Protein AF-A0A0M2R671-F1 (afdb_monomer_lite)

Secondary structure (DSSP, 8-state):
-----------SEEEEEEETTEEEEEEE-HHHHHHHHHHHHHS-HHHHHHHHHHHHHHHHHHHHH-GGG--THHHHHHHHHHHHHHHHHHHGGGHHHHTT-HHHHHHHHT-GGGSPP-

Organism: NCBI:txid1549748

Radius of gyration: 15.43 Å; chains: 1; bounding box: 35×44×36 Å

pLDDT: mean 88.28, std 13.83, range [39.88, 97.19]

Structure (mmCIF, N/CA/C/O backbone):
data_AF-A0A0M2R671-F1
#
_entry.id   AF-A0A0M2R671-F1
#
loop_
_atom_site.group_PDB
_atom_site.id
_atom_site.type_symbol
_atom_site.label_atom_id
_atom_site.label_alt_id
_atom_site.label_comp_id
_atom_site.label_asym_id
_atom_site.label_entity_id
_atom_site.label_seq_id
_atom_site.pdbx_PDB_ins_code
_atom_site.Cartn_x
_atom_site.Cartn_y
_atom_site.Cartn_z
_atom_site.occupancy
_atom_site.B_iso_or_equiv
_atom_site.auth_seq_id
_atom_site.auth_comp_id
_atom_site.auth_asym_id
_atom_site.auth_atom_id
_atom_site.pdbx_PDB_model_num
ATOM 1 N N . MET A 1 1 ? -14.745 34.134 -17.501 1.00 41.09 1 MET A N 1
ATOM 2 C CA . MET A 1 1 ? -14.747 32.775 -18.069 1.00 41.09 1 MET A CA 1
ATOM 3 C C . MET A 1 1 ? -14.274 31.868 -16.958 1.00 41.09 1 MET A C 1
ATOM 5 O O . MET A 1 1 ? -13.108 31.928 -16.600 1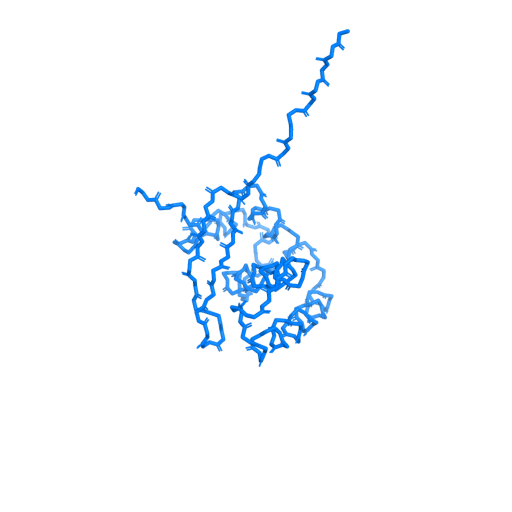.00 41.09 1 MET A O 1
ATOM 9 N N . SER A 1 2 ? -15.217 31.210 -16.292 1.00 39.88 2 SER A N 1
ATOM 10 C CA . SER A 1 2 ? -14.944 30.352 -15.143 1.00 39.88 2 SER A CA 1
ATOM 11 C C . SER A 1 2 ? -14.567 28.971 -15.656 1.00 39.88 2 SER A C 1
ATOM 13 O O . SER A 1 2 ? -15.450 28.193 -16.004 1.00 39.88 2 SER A O 1
ATOM 15 N N . GLU A 1 3 ? -13.276 28.674 -15.716 1.00 41.41 3 GLU A N 1
ATOM 16 C CA . GLU A 1 3 ? -12.792 27.299 -15.819 1.00 41.41 3 GLU A CA 1
ATOM 17 C C . GLU A 1 3 ? -12.509 26.826 -14.395 1.00 41.41 3 GLU A C 1
ATOM 19 O O . GLU A 1 3 ? -11.416 26.956 -13.854 1.00 41.41 3 GLU A O 1
ATOM 24 N N . ASN A 1 4 ? -13.582 26.366 -13.746 1.00 44.69 4 ASN A N 1
ATOM 25 C CA . ASN A 1 4 ? -13.480 25.456 -12.615 1.00 44.69 4 ASN A CA 1
ATOM 26 C C . ASN A 1 4 ? -12.855 24.174 -13.176 1.00 44.69 4 ASN A C 1
ATOM 28 O O . ASN A 1 4 ? -13.574 23.333 -13.718 1.00 44.69 4 ASN A O 1
ATOM 32 N N . GLU A 1 5 ? -11.530 24.055 -13.098 1.00 43.91 5 GLU A N 1
ATOM 33 C CA . GLU A 1 5 ? -10.859 22.776 -13.295 1.00 43.91 5 GLU A CA 1
ATOM 34 C C . GLU A 1 5 ? -11.470 21.783 -12.309 1.00 43.91 5 GLU A C 1
ATOM 36 O O . GLU A 1 5 ? -11.545 22.001 -11.096 1.00 43.91 5 GLU A O 1
ATOM 41 N N . THR A 1 6 ? -12.047 20.750 -12.900 1.00 44.88 6 THR A N 1
ATOM 42 C CA . THR A 1 6 ? -12.810 19.690 -12.274 1.00 44.88 6 THR A CA 1
ATOM 43 C C . THR A 1 6 ? -12.044 19.160 -11.069 1.00 44.88 6 THR A C 1
ATOM 45 O O . THR A 1 6 ? -10.913 18.702 -11.199 1.00 44.88 6 THR A O 1
ATOM 48 N N . LYS A 1 7 ? -12.676 19.250 -9.893 1.00 43.50 7 LYS A N 1
ATOM 49 C CA . LYS A 1 7 ? -12.289 18.537 -8.673 1.00 43.50 7 LYS A CA 1
ATOM 50 C C . LYS A 1 7 ? -11.795 17.147 -9.061 1.00 43.50 7 LYS A C 1
ATOM 52 O O . LYS A 1 7 ? -12.563 16.398 -9.651 1.00 43.50 7 LYS A O 1
ATOM 57 N N . ASP A 1 8 ? -10.550 16.821 -8.732 1.00 47.66 8 ASP A N 1
ATOM 58 C CA . ASP A 1 8 ? -10.033 15.463 -8.842 1.00 47.66 8 ASP A CA 1
ATOM 59 C C . ASP A 1 8 ? -10.886 14.549 -7.960 1.00 47.66 8 ASP A C 1
ATOM 61 O O . ASP A 1 8 ? -10.725 14.480 -6.741 1.00 47.66 8 ASP A O 1
ATOM 65 N N . GLU A 1 9 ? -11.858 13.916 -8.606 1.00 53.38 9 GLU A N 1
ATOM 66 C CA . GLU A 1 9 ? -12.881 13.085 -8.001 1.00 53.38 9 GLU A CA 1
ATOM 67 C C . GLU A 1 9 ? -12.242 11.929 -7.224 1.00 53.38 9 GLU A C 1
ATOM 69 O O . GLU A 1 9 ? -11.304 11.273 -7.693 1.00 53.38 9 GLU A O 1
ATOM 74 N N . GLU A 1 10 ? -12.733 11.808 -5.990 1.00 57.78 10 GLU A N 1
A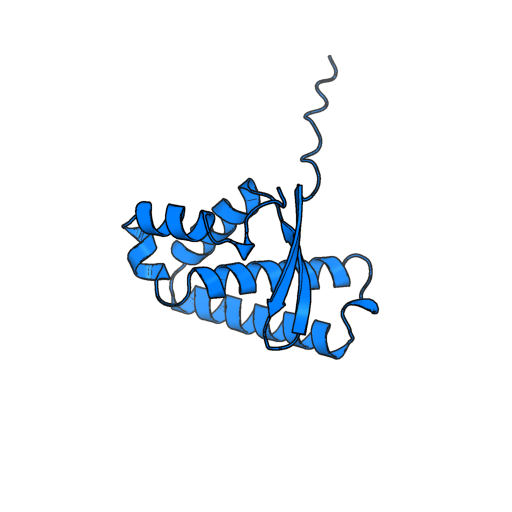TOM 75 C CA . GLU A 1 10 ? -12.994 10.622 -5.176 1.00 57.78 10 GLU A CA 1
ATOM 76 C C . GLU A 1 10 ? -12.377 9.297 -5.649 1.00 57.78 10 GLU A C 1
ATOM 78 O O . GLU A 1 10 ? -12.417 8.915 -6.820 1.00 57.78 10 GLU A O 1
ATOM 83 N N . PHE A 1 11 ? -11.824 8.552 -4.692 1.00 66.12 11 PHE A N 1
ATOM 84 C CA . PHE A 1 11 ? -11.485 7.151 -4.896 1.00 66.12 11 PHE A CA 1
ATOM 85 C C . PHE A 1 11 ? -12.626 6.418 -5.617 1.00 66.12 11 PHE A C 1
ATOM 87 O O . PHE A 1 11 ? -13.799 6.594 -5.304 1.00 66.12 11 PHE A O 1
ATOM 94 N N . SER A 1 12 ? -12.264 5.646 -6.634 1.00 81.62 12 SER A N 1
ATOM 95 C CA . SER A 1 12 ? -13.183 5.116 -7.635 1.00 81.62 12 SER A CA 1
ATOM 96 C C . SER A 1 12 ? -13.908 3.847 -7.176 1.00 81.62 12 SER A C 1
ATOM 98 O O . SER A 1 12 ? -14.990 3.560 -7.678 1.00 81.62 12 SER A O 1
ATOM 100 N N . TRP A 1 13 ? -13.333 3.078 -6.248 1.00 90.56 13 TRP A N 1
ATOM 101 C CA . TRP A 1 13 ? -13.998 1.956 -5.576 1.00 90.56 13 TRP A CA 1
ATOM 102 C C . TRP A 1 13 ? -13.277 1.603 -4.274 1.00 90.56 13 TRP A C 1
ATOM 104 O O . TRP A 1 13 ? -12.117 1.962 -4.081 1.00 90.56 13 TRP A O 1
ATOM 114 N N . ASP A 1 14 ? -13.945 0.837 -3.417 1.00 91.56 14 ASP A N 1
ATOM 115 C CA . ASP A 1 14 ? -13.349 0.270 -2.212 1.00 91.56 14 ASP A CA 1
ATOM 116 C C . ASP A 1 14 ? -12.951 -1.191 -2.444 1.00 91.56 14 ASP A C 1
ATOM 118 O O . ASP A 1 14 ? -13.735 -1.998 -2.950 1.00 91.56 14 ASP A O 1
ATOM 122 N N . ALA A 1 15 ? -11.733 -1.550 -2.043 1.00 92.12 15 ALA A N 1
ATOM 123 C CA . ALA A 1 15 ? -11.257 -2.925 -2.003 1.00 92.12 15 ALA A CA 1
ATOM 124 C C . ALA A 1 15 ? -11.139 -3.398 -0.556 1.00 92.12 15 ALA A C 1
ATOM 126 O O . ALA A 1 15 ? -10.468 -2.778 0.270 1.00 92.12 15 ALA A O 1
ATOM 127 N N . THR A 1 16 ? -11.766 -4.533 -0.258 1.00 93.12 16 THR A N 1
ATOM 128 C CA . THR A 1 16 ? -11.593 -5.209 1.028 1.00 93.12 16 THR A CA 1
ATOM 129 C C . THR A 1 16 ? -10.475 -6.233 0.896 1.00 93.12 16 THR A C 1
ATOM 131 O O . THR A 1 16 ? -10.557 -7.148 0.077 1.00 93.12 16 THR A O 1
ATOM 134 N N . VAL A 1 17 ? -9.407 -6.064 1.672 1.00 92.12 17 VAL A N 1
ATOM 135 C CA . VAL A 1 17 ? -8.221 -6.927 1.614 1.00 92.12 17 VAL A CA 1
ATOM 136 C C . VAL A 1 17 ? -7.786 -7.356 3.006 1.00 92.12 17 VAL A C 1
ATOM 138 O O . VAL A 1 17 ? -7.973 -6.643 3.990 1.00 92.12 17 VAL A O 1
ATOM 141 N N . THR A 1 18 ? -7.152 -8.522 3.102 1.00 92.69 18 THR A N 1
ATOM 142 C CA . THR A 1 18 ? -6.512 -8.960 4.343 1.00 92.69 18 THR A CA 1
ATOM 143 C C . THR A 1 18 ? -5.068 -8.475 4.378 1.00 92.69 18 THR A C 1
ATOM 145 O O . THR A 1 18 ? -4.219 -8.976 3.643 1.00 92.69 18 THR A O 1
ATOM 148 N N . LEU A 1 19 ? -4.763 -7.540 5.276 1.00 89.81 19 LEU A N 1
ATOM 149 C CA . LEU A 1 19 ? -3.404 -7.083 5.548 1.00 89.81 19 LEU A CA 1
ATOM 150 C C . LEU A 1 19 ? -3.004 -7.451 6.973 1.00 89.81 19 LEU A C 1
ATOM 152 O O . LEU A 1 19 ? -3.647 -7.071 7.948 1.00 89.81 19 LEU A O 1
ATOM 156 N N . ARG A 1 20 ? -1.899 -8.193 7.098 1.00 86.50 20 ARG A N 1
ATOM 157 C CA . ARG A 1 20 ? -1.323 -8.620 8.389 1.00 86.50 20 ARG A CA 1
ATOM 158 C C . ARG A 1 20 ? -2.328 -9.328 9.317 1.00 86.50 20 ARG A C 1
ATOM 160 O O . ARG A 1 20 ? -2.249 -9.179 10.532 1.00 86.50 20 ARG A O 1
ATOM 167 N N . GLY A 1 21 ? -3.241 -10.109 8.737 1.00 88.19 21 GLY A N 1
ATOM 168 C CA . GLY A 1 21 ? -4.258 -10.867 9.474 1.00 88.19 21 GLY A CA 1
ATOM 169 C C . GLY A 1 21 ? -5.511 -10.069 9.843 1.00 88.19 21 GLY A C 1
ATOM 170 O O . GLY A 1 21 ? -6.373 -10.605 10.531 1.00 88.19 21 GLY A O 1
ATOM 171 N N . SER A 1 22 ? -5.629 -8.819 9.389 1.00 87.75 22 SER A N 1
ATOM 172 C CA . SER A 1 22 ? -6.813 -7.983 9.582 1.00 87.75 22 SER A CA 1
ATOM 173 C C . SER A 1 22 ? -7.437 -7.625 8.241 1.00 87.75 22 SER A C 1
ATOM 175 O O . SER A 1 22 ? -6.733 -7.268 7.297 1.00 87.75 22 SER A O 1
ATOM 177 N N . GLU A 1 23 ? -8.758 -7.725 8.160 1.00 92.31 23 GLU A N 1
ATOM 178 C CA . GLU A 1 23 ? -9.526 -7.249 7.016 1.00 92.31 23 GLU A CA 1
ATOM 179 C C . GLU A 1 23 ? -9.637 -5.723 7.076 1.00 92.31 23 GLU A C 1
ATOM 181 O O . GLU A 1 23 ? -9.958 -5.153 8.122 1.00 92.31 23 GLU A O 1
ATOM 186 N N . VAL A 1 24 ? -9.299 -5.055 5.976 1.00 92.12 24 VAL A N 1
ATOM 187 C CA . VAL A 1 24 ? -9.299 -3.596 5.872 1.00 92.12 24 VAL A CA 1
ATOM 188 C C . VAL A 1 24 ? -9.918 -3.159 4.556 1.00 92.12 24 VAL A C 1
ATOM 190 O O . VAL A 1 24 ? -9.694 -3.777 3.515 1.00 92.12 24 VAL A O 1
ATOM 193 N N . VAL A 1 25 ? -10.674 -2.065 4.615 1.00 92.06 25 VAL A N 1
ATOM 194 C CA . VAL A 1 25 ? -11.254 -1.413 3.441 1.00 92.06 25 VAL A CA 1
ATOM 195 C C . VAL A 1 25 ? -10.307 -0.316 2.978 1.00 92.06 25 VAL A C 1
ATOM 197 O O . VAL A 1 25 ? -9.967 0.588 3.748 1.00 92.06 25 VAL A O 1
ATOM 200 N N . ILE A 1 26 ? -9.867 -0.417 1.729 1.00 92.44 26 ILE A N 1
ATOM 201 C CA . ILE A 1 26 ? -8.939 0.515 1.103 1.00 92.44 26 ILE A CA 1
ATOM 202 C C . ILE A 1 26 ? -9.654 1.186 -0.066 1.00 92.44 26 ILE A C 1
ATOM 204 O O . ILE A 1 26 ? -10.041 0.489 -1.005 1.00 92.44 26 ILE A O 1
ATOM 208 N N . PRO A 1 27 ? -9.795 2.515 -0.047 1.00 91.81 27 PRO A N 1
ATOM 209 C CA . PRO A 1 27 ? -10.320 3.241 -1.184 1.00 91.81 27 PRO A CA 1
ATOM 210 C C . PRO A 1 27 ? -9.234 3.311 -2.274 1.00 91.81 27 PRO A C 1
ATOM 212 O O . PRO A 1 27 ? -8.071 3.618 -1.997 1.00 91.81 27 PRO A O 1
ATOM 215 N N . LEU A 1 28 ? -9.586 2.974 -3.515 1.00 92.12 28 LEU A N 1
ATOM 216 C CA . LEU A 1 28 ? -8.663 2.819 -4.643 1.00 92.12 28 LEU A CA 1
ATOM 217 C C . LEU A 1 28 ? -9.030 3.724 -5.821 1.00 92.12 28 LEU A C 1
ATOM 219 O O . LEU A 1 28 ? -10.195 3.984 -6.095 1.00 92.12 28 LEU A O 1
ATOM 223 N N . LYS A 1 29 ? -8.011 4.188 -6.551 1.00 90.50 29 LYS A N 1
ATOM 224 C CA . LYS A 1 29 ? -8.138 4.950 -7.801 1.00 90.50 29 LYS A CA 1
ATOM 225 C C . LYS A 1 29 ? -7.042 4.499 -8.758 1.00 90.50 29 LYS A C 1
ATOM 227 O O . LYS A 1 29 ? -5.878 4.427 -8.365 1.00 90.50 29 LYS A O 1
ATOM 232 N N . ALA A 1 30 ? -7.392 4.213 -10.012 1.00 87.06 30 ALA A N 1
ATOM 233 C CA . ALA A 1 30 ? -6.461 3.625 -10.981 1.00 87.06 30 ALA A CA 1
ATOM 234 C C . ALA A 1 30 ? -5.190 4.471 -11.196 1.00 87.06 30 ALA A C 1
ATOM 236 O O . ALA A 1 30 ? -4.087 3.927 -11.249 1.00 87.06 30 ALA A O 1
ATOM 237 N N . SER A 1 31 ? -5.323 5.803 -11.254 1.00 87.31 31 SER A N 1
ATOM 238 C CA . SER A 1 31 ? -4.171 6.706 -11.386 1.00 87.31 31 SER A CA 1
ATOM 239 C C . SER A 1 31 ? -3.228 6.633 -10.181 1.00 87.31 31 SER A C 1
ATOM 241 O O . SER A 1 31 ? -2.013 6.622 -10.349 1.00 87.31 31 SER A O 1
ATOM 243 N N . VAL A 1 32 ? -3.786 6.516 -8.975 1.00 91.88 32 VAL A N 1
ATOM 244 C CA . VAL A 1 32 ? -3.029 6.452 -7.718 1.00 91.88 32 VAL A CA 1
ATOM 245 C C . VAL A 1 32 ? -2.314 5.108 -7.569 1.00 91.88 32 VAL A C 1
ATOM 247 O O . VAL A 1 32 ? -1.168 5.071 -7.135 1.00 91.88 32 VAL A O 1
ATOM 250 N N . ILE A 1 33 ? -2.951 4.010 -7.988 1.00 93.69 33 ILE A N 1
ATOM 251 C CA . ILE A 1 33 ? -2.341 2.671 -8.031 1.00 93.69 33 ILE A CA 1
ATOM 252 C C . ILE A 1 33 ? -1.069 2.680 -8.875 1.00 93.69 33 ILE A C 1
ATOM 254 O O . ILE A 1 33 ? -0.015 2.243 -8.413 1.00 93.69 33 ILE A O 1
ATOM 258 N N . LYS A 1 34 ? -1.170 3.182 -10.112 1.00 93.00 34 LYS A N 1
ATOM 259 C CA . LYS A 1 34 ? -0.030 3.225 -11.027 1.00 93.00 34 LYS A CA 1
ATOM 260 C C . LYS A 1 34 ? 1.097 4.089 -10.461 1.00 93.00 34 LYS A C 1
ATOM 262 O O . LYS A 1 34 ? 2.240 3.636 -10.438 1.00 93.00 34 LYS A O 1
ATOM 267 N N . GLN A 1 35 ? 0.760 5.274 -9.950 1.00 94.31 35 GLN A N 1
ATOM 268 C CA . GLN A 1 35 ? 1.735 6.184 -9.352 1.00 94.31 35 GLN A CA 1
ATOM 269 C C . GLN A 1 35 ? 2.473 5.543 -8.168 1.00 94.31 35 GLN A C 1
ATOM 271 O O . GLN A 1 35 ? 3.696 5.582 -8.123 1.00 94.31 35 GLN A O 1
ATOM 276 N N . GLU A 1 36 ? 1.765 4.897 -7.239 1.00 96.19 36 GLU A N 1
ATOM 277 C CA . GLU A 1 36 ? 2.398 4.273 -6.069 1.00 96.19 36 GLU A CA 1
ATOM 278 C C . GLU A 1 36 ? 3.311 3.101 -6.464 1.00 96.19 36 GLU A C 1
ATOM 280 O O . GLU A 1 36 ? 4.377 2.916 -5.870 1.00 96.19 36 GLU A O 1
ATOM 285 N N . ILE A 1 37 ? 2.946 2.321 -7.491 1.00 95.81 37 ILE A N 1
ATOM 286 C CA . ILE A 1 37 ? 3.839 1.283 -8.027 1.00 95.81 37 ILE A CA 1
ATOM 287 C C . ILE A 1 37 ? 5.128 1.924 -8.552 1.00 95.81 37 ILE A C 1
ATOM 289 O O . ILE A 1 37 ? 6.221 1.484 -8.186 1.00 95.81 37 ILE A O 1
ATOM 293 N N . GLU A 1 38 ? 5.013 2.968 -9.375 1.00 94.75 38 GLU A N 1
ATOM 294 C CA . GLU A 1 38 ? 6.149 3.703 -9.943 1.00 94.75 38 GLU A CA 1
ATOM 295 C C . GLU A 1 38 ? 7.037 4.333 -8.852 1.00 94.75 38 GLU A C 1
ATOM 297 O O . GLU A 1 38 ? 8.270 4.215 -8.890 1.00 94.75 38 GLU A O 1
ATOM 302 N N . ASP A 1 39 ? 6.430 4.919 -7.822 1.00 94.62 39 ASP A N 1
ATOM 303 C CA . ASP A 1 39 ? 7.128 5.508 -6.681 1.00 94.62 39 ASP A CA 1
ATOM 304 C C . ASP A 1 39 ? 7.918 4.443 -5.913 1.00 94.62 39 ASP A C 1
ATOM 306 O O . ASP A 1 39 ? 9.122 4.596 -5.681 1.00 94.62 39 ASP A O 1
ATOM 310 N N . GLN A 1 40 ? 7.295 3.310 -5.577 1.00 95.44 40 GLN A N 1
ATOM 311 C CA . GLN A 1 40 ? 7.964 2.246 -4.830 1.00 95.44 40 GLN A CA 1
ATOM 312 C C . GLN A 1 40 ? 9.092 1.564 -5.609 1.00 95.44 40 GLN A C 1
ATOM 314 O O . GLN A 1 40 ? 10.076 1.133 -4.990 1.00 95.44 40 GLN A O 1
ATOM 319 N N . ILE A 1 41 ? 8.977 1.430 -6.935 1.00 95.25 41 ILE A N 1
ATOM 320 C CA . ILE A 1 41 ? 10.049 0.834 -7.741 1.00 95.25 41 ILE A CA 1
ATOM 321 C C . ILE A 1 41 ? 11.173 1.833 -8.013 1.00 95.25 41 ILE A C 1
ATOM 323 O O . ILE A 1 41 ? 12.324 1.403 -8.067 1.00 95.25 41 ILE A O 1
ATOM 327 N N . SER A 1 42 ? 10.906 3.139 -8.121 1.00 93.50 42 SER A N 1
ATOM 328 C CA . SER A 1 42 ? 11.920 4.154 -8.455 1.00 93.50 42 SER A CA 1
ATOM 329 C C . SER A 1 42 ? 12.869 4.481 -7.289 1.00 93.50 42 SER A C 1
ATOM 331 O O . SER A 1 42 ? 14.073 4.682 -7.488 1.00 93.50 42 SER A O 1
ATOM 333 N N . ILE A 1 43 ? 12.386 4.448 -6.045 1.00 91.69 43 ILE A N 1
ATOM 334 C CA . ILE A 1 43 ? 13.186 4.788 -4.857 1.00 91.69 43 ILE A CA 1
ATOM 335 C C . ILE A 1 43 ? 14.262 3.746 -4.523 1.00 91.69 43 ILE A C 1
ATOM 337 O O . ILE A 1 43 ? 14.073 2.539 -4.651 1.00 91.69 43 ILE A O 1
ATOM 341 N N . LYS A 1 44 ? 15.432 4.177 -4.028 1.00 90.94 44 LYS A N 1
ATOM 342 C CA . LYS A 1 44 ? 16.505 3.253 -3.598 1.00 90.94 44 LYS A CA 1
ATOM 343 C C . LYS A 1 44 ? 15.995 2.265 -2.537 1.00 90.94 44 LYS A C 1
ATOM 345 O O . LYS A 1 44 ? 15.329 2.664 -1.585 1.00 90.94 44 LYS A O 1
ATOM 350 N N . GLY A 1 45 ? 16.388 0.992 -2.638 1.00 87.94 45 GLY A N 1
ATOM 351 C CA . GLY A 1 45 ? 15.863 -0.076 -1.775 1.00 87.94 45 GLY A CA 1
ATOM 352 C C . GLY A 1 45 ? 16.041 0.159 -0.266 1.00 87.94 45 GLY A C 1
ATOM 353 O O . GLY A 1 45 ? 15.169 -0.204 0.520 1.00 87.94 45 GLY A O 1
ATOM 354 N N . SER A 1 46 ? 17.126 0.810 0.170 1.00 90.88 46 SER A N 1
ATOM 355 C CA . SER A 1 46 ? 17.317 1.187 1.582 1.00 90.88 46 SER A CA 1
ATOM 356 C C . SER A 1 46 ? 16.297 2.227 2.060 1.00 90.88 46 SER A C 1
ATOM 358 O O . SER A 1 46 ? 15.788 2.113 3.176 1.00 90.88 46 SER A O 1
ATOM 360 N N . HIS A 1 47 ? 15.964 3.196 1.204 1.00 93.19 47 HIS A N 1
ATOM 361 C CA . HIS A 1 47 ? 14.966 4.226 1.472 1.00 93.19 47 HIS A CA 1
ATOM 362 C C . HIS A 1 47 ? 13.551 3.638 1.466 1.00 93.19 47 HIS A C 1
ATOM 364 O O . HIS A 1 47 ? 12.818 3.827 2.433 1.00 93.19 47 HIS A O 1
ATOM 370 N N . ARG A 1 48 ? 13.228 2.798 0.469 1.00 93.31 48 ARG A N 1
ATOM 371 C CA . ARG A 1 48 ? 11.987 2.004 0.422 1.00 93.31 48 ARG A CA 1
ATOM 372 C C . ARG A 1 48 ? 11.754 1.254 1.725 1.00 93.31 48 ARG A C 1
ATOM 374 O O . ARG A 1 48 ? 10.718 1.399 2.360 1.00 93.31 48 ARG A O 1
ATOM 381 N N . LYS A 1 49 ? 12.762 0.504 2.181 1.00 93.38 49 LYS A N 1
ATOM 382 C CA . LYS A 1 49 ? 12.689 -0.242 3.445 1.00 93.38 49 LYS A CA 1
ATOM 383 C C . LYS A 1 49 ? 12.451 0.668 4.654 1.00 93.38 49 LYS A C 1
ATOM 385 O O . LYS A 1 49 ? 11.780 0.250 5.592 1.00 93.38 49 LYS A O 1
ATOM 390 N N . ALA A 1 50 ? 13.017 1.875 4.680 1.00 95.50 50 ALA A N 1
ATOM 391 C CA . ALA A 1 50 ? 12.806 2.816 5.779 1.00 95.50 50 ALA A CA 1
ATOM 392 C C . ALA A 1 50 ? 11.368 3.356 5.802 1.00 95.50 50 ALA A C 1
ATOM 394 O O . ALA A 1 50 ? 10.747 3.341 6.867 1.00 95.50 50 ALA A O 1
ATOM 395 N N . ILE A 1 51 ? 10.836 3.749 4.639 1.00 94.75 51 ILE A N 1
ATOM 396 C CA . ILE A 1 51 ? 9.441 4.178 4.479 1.00 94.75 51 ILE A CA 1
ATOM 397 C C . ILE A 1 51 ? 8.507 3.053 4.921 1.00 94.75 51 ILE A C 1
ATOM 399 O O . ILE A 1 51 ? 7.738 3.248 5.856 1.00 94.75 51 ILE A O 1
ATOM 403 N N . LEU A 1 52 ? 8.660 1.848 4.363 1.00 95.75 52 LEU A N 1
ATOM 404 C CA . LEU A 1 52 ? 7.788 0.712 4.673 1.00 95.75 52 LEU A CA 1
ATOM 405 C C . LEU A 1 52 ? 7.801 0.341 6.157 1.00 95.75 52 LEU A C 1
ATOM 407 O O . LEU A 1 52 ? 6.750 0.084 6.732 1.00 95.75 52 LEU A O 1
ATOM 411 N N . ARG A 1 53 ? 8.958 0.377 6.832 1.00 96.94 53 ARG A N 1
ATOM 412 C CA . ARG A 1 53 ? 9.002 0.165 8.292 1.00 96.94 53 ARG A CA 1
ATOM 413 C C . ARG A 1 53 ? 8.185 1.211 9.054 1.00 96.94 53 ARG A C 1
ATOM 415 O O . ARG A 1 53 ? 7.514 0.864 10.026 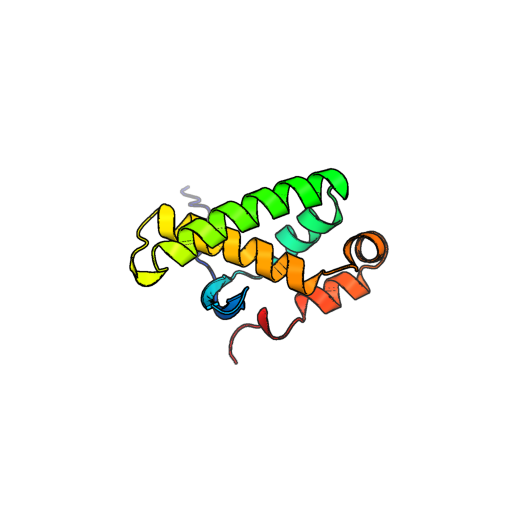1.00 96.94 53 ARG A O 1
ATOM 422 N N . SER A 1 54 ? 8.249 2.473 8.633 1.00 97.12 54 SER A N 1
ATOM 423 C CA . SER A 1 54 ? 7.452 3.555 9.218 1.00 97.12 54 SER A CA 1
ATOM 424 C C . SER A 1 54 ? 5.957 3.343 8.956 1.00 97.12 54 SER A C 1
ATOM 426 O O . SER A 1 54 ? 5.163 3.368 9.899 1.00 97.12 54 SER A O 1
ATOM 428 N N . THR A 1 55 ? 5.587 3.024 7.713 1.00 97.12 55 THR A N 1
ATOM 429 C CA . THR A 1 55 ? 4.215 2.707 7.288 1.00 97.12 55 THR A CA 1
ATOM 430 C C . THR A 1 55 ? 3.640 1.540 8.089 1.00 97.12 55 THR A C 1
ATOM 432 O O . THR A 1 55 ? 2.570 1.670 8.678 1.00 97.12 55 THR A O 1
ATOM 435 N N . ILE A 1 56 ? 4.382 0.433 8.234 1.00 97.00 56 ILE A N 1
ATOM 436 C CA . ILE A 1 56 ? 3.978 -0.729 9.045 1.00 97.00 56 ILE A CA 1
ATOM 437 C C . ILE A 1 56 ? 3.710 -0.318 10.493 1.00 97.00 56 ILE A C 1
ATOM 439 O O . ILE A 1 56 ? 2.731 -0.772 11.092 1.00 97.00 56 ILE A O 1
ATOM 443 N N . LYS A 1 57 ? 4.567 0.527 11.081 1.00 97.19 57 LYS A N 1
ATOM 444 C CA . LYS A 1 57 ? 4.403 0.992 12.464 1.00 97.19 57 LYS A CA 1
ATOM 445 C C . LYS A 1 57 ? 3.124 1.816 12.622 1.00 97.19 57 LYS A C 1
ATOM 447 O O . LYS A 1 57 ? 2.377 1.570 13.569 1.00 97.19 57 LYS A O 1
ATOM 452 N N . LYS A 1 58 ? 2.864 2.754 11.705 1.00 96.19 58 LYS A N 1
ATOM 453 C CA . LYS A 1 58 ? 1.654 3.593 11.707 1.00 96.19 58 LYS A CA 1
ATOM 454 C C . LYS A 1 58 ? 0.390 2.760 11.487 1.00 96.19 58 LYS A C 1
ATOM 456 O O . LYS A 1 58 ? -0.528 2.832 12.299 1.00 96.19 58 LYS A O 1
ATOM 461 N N . PHE A 1 59 ? 0.391 1.888 10.481 1.00 96.56 59 PHE A N 1
ATOM 462 C CA . PHE A 1 59 ? -0.709 0.965 10.201 1.00 96.56 59 PHE A CA 1
ATOM 463 C C . PHE A 1 59 ? -1.029 0.074 11.407 1.00 96.56 59 PHE A C 1
ATOM 465 O O . PHE A 1 59 ? -2.172 -0.004 11.845 1.00 96.56 59 PHE A O 1
ATOM 472 N N . SER A 1 60 ? -0.005 -0.528 12.021 1.00 95.56 60 SER A N 1
ATOM 473 C CA . SER A 1 60 ? -0.186 -1.386 13.199 1.00 95.56 60 SER A CA 1
ATOM 474 C C . SER A 1 60 ? -0.726 -0.614 14.409 1.00 95.56 60 SER A C 1
ATOM 476 O O . SER A 1 60 ? -1.437 -1.184 15.232 1.00 95.56 60 SER A O 1
ATOM 478 N N . ALA A 1 61 ? -0.394 0.673 14.547 1.00 94.81 61 ALA A N 1
ATOM 479 C CA . ALA A 1 61 ? -0.970 1.522 15.586 1.00 94.81 61 ALA A CA 1
ATOM 480 C C . ALA A 1 61 ? -2.459 1.809 15.328 1.00 94.81 61 ALA A C 1
ATOM 482 O O . ALA A 1 61 ? -3.232 1.818 16.283 1.00 94.81 61 ALA A O 1
ATOM 483 N N . GLY A 1 62 ? -2.859 1.990 14.065 1.00 94.19 62 GLY A N 1
ATOM 484 C CA . GLY A 1 62 ? -4.265 2.092 13.668 1.00 94.19 62 GLY A CA 1
ATOM 485 C C . GLY A 1 62 ? -5.039 0.798 13.923 1.00 94.19 62 GLY A C 1
ATOM 486 O O . GLY A 1 62 ? -6.069 0.840 14.586 1.00 94.19 62 GLY A O 1
ATOM 487 N N . LEU A 1 63 ? -4.485 -0.360 13.535 1.00 93.56 63 LEU A N 1
ATOM 488 C CA . LEU A 1 63 ? -5.095 -1.670 13.807 1.00 93.56 63 LEU A CA 1
ATOM 489 C C . LEU A 1 63 ? -5.358 -1.896 15.299 1.00 93.56 63 LEU A C 1
ATOM 491 O O . LEU A 1 63 ? -6.429 -2.355 15.675 1.00 93.56 63 LEU A O 1
ATOM 495 N N . LYS A 1 64 ? -4.408 -1.528 16.167 1.00 93.19 64 LYS A N 1
ATOM 496 C CA . LYS A 1 64 ? -4.572 -1.652 17.626 1.00 93.19 64 LYS A CA 1
ATOM 497 C C . LYS A 1 64 ? -5.712 -0.806 18.191 1.00 93.19 64 LYS A C 1
ATOM 499 O O . LYS A 1 64 ? -6.225 -1.142 19.252 1.00 93.19 64 LYS A O 1
ATOM 504 N N . LYS A 1 65 ? -6.063 0.301 17.534 1.00 91.19 65 LYS A N 1
ATOM 505 C CA . LYS A 1 65 ? -7.190 1.152 17.934 1.00 91.19 65 LYS A CA 1
ATOM 506 C C . LYS A 1 65 ? -8.534 0.613 17.429 1.00 91.19 65 LYS A C 1
ATOM 508 O O . LYS A 1 65 ? -9.556 1.028 17.961 1.00 91.19 65 LYS A O 1
ATOM 513 N N . GLY A 1 66 ? -8.529 -0.288 16.445 1.00 87.44 66 GLY A N 1
ATOM 514 C CA . GLY A 1 66 ? -9.710 -0.687 15.676 1.00 87.44 66 GLY A CA 1
ATOM 515 C C . GLY A 1 66 ? -9.990 0.324 14.565 1.00 87.44 66 GLY A C 1
ATOM 516 O O . GLY A 1 66 ? -10.118 1.521 14.834 1.00 87.44 66 GLY A O 1
ATOM 517 N N . ALA A 1 67 ? -10.048 -0.139 13.314 1.00 83.88 67 ALA A N 1
ATOM 518 C CA . ALA A 1 67 ? -10.264 0.725 12.151 1.00 83.88 67 ALA A CA 1
ATOM 519 C C . ALA A 1 67 ? -11.611 1.466 12.235 1.00 83.88 67 ALA A C 1
ATOM 521 O O . ALA A 1 67 ? -11.702 2.633 11.869 1.00 83.88 67 ALA A O 1
ATOM 522 N N . GLU A 1 68 ? -12.620 0.819 12.814 1.00 86.06 68 GLU A N 1
ATOM 523 C CA . GLU A 1 68 ? -13.955 1.351 13.085 1.00 86.06 68 GLU A CA 1
ATOM 524 C C . GLU A 1 68 ? -13.969 2.529 14.074 1.00 86.06 68 GLU A C 1
ATOM 526 O O . GLU A 1 68 ? -14.900 3.336 14.077 1.00 86.06 68 GLU A O 1
ATOM 531 N N . ASN A 1 69 ? -12.924 2.660 14.897 1.00 91.88 69 ASN A N 1
ATOM 532 C CA . ASN A 1 69 ? -12.789 3.743 15.871 1.00 91.88 69 ASN A CA 1
ATOM 533 C C . ASN A 1 69 ? -12.016 4.946 15.311 1.00 91.88 69 ASN A C 1
ATOM 535 O O . ASN A 1 69 ? -11.927 5.987 15.970 1.00 91.88 69 ASN A O 1
ATOM 539 N N . LEU A 1 70 ? -11.445 4.828 14.108 1.00 92.19 70 LEU A N 1
ATOM 540 C CA . LEU A 1 70 ? -10.741 5.914 13.435 1.00 92.19 70 LEU A CA 1
ATOM 541 C C . LEU A 1 70 ? -11.737 6.794 12.674 1.00 92.19 70 LEU A C 1
ATOM 543 O O . LEU A 1 70 ? -12.684 6.309 12.061 1.00 92.19 70 LEU A O 1
ATOM 547 N N . LYS A 1 71 ? -11.525 8.113 12.704 1.00 92.25 71 LYS A N 1
ATOM 548 C CA . LYS A 1 71 ? -12.376 9.098 12.020 1.00 92.25 71 LYS A CA 1
ATOM 549 C C . LYS A 1 71 ? -11.532 10.218 11.427 1.00 92.25 71 LYS A C 1
ATOM 551 O O . LYS A 1 71 ? -10.443 10.501 11.930 1.00 92.25 71 LYS A O 1
ATOM 556 N N . GLY A 1 72 ? -12.062 10.866 10.391 1.00 92.19 72 GLY A N 1
ATOM 557 C CA . GLY A 1 72 ? -11.416 11.999 9.728 1.00 92.19 72 GLY A CA 1
ATOM 558 C C . GLY A 1 72 ? -10.004 11.656 9.253 1.00 92.19 72 GLY A C 1
ATOM 559 O O . GLY A 1 72 ? -9.780 10.596 8.671 1.00 92.19 72 GLY A O 1
ATOM 560 N N . GLU A 1 73 ? -9.052 12.532 9.563 1.00 93.06 73 GLU A N 1
ATOM 561 C CA . GLU A 1 73 ? -7.644 12.404 9.171 1.00 93.06 73 GLU A CA 1
ATOM 562 C C . GLU A 1 73 ? -7.010 11.082 9.633 1.00 93.06 73 GLU A C 1
ATOM 564 O O . GLU A 1 73 ? -6.306 10.433 8.868 1.00 93.06 73 GL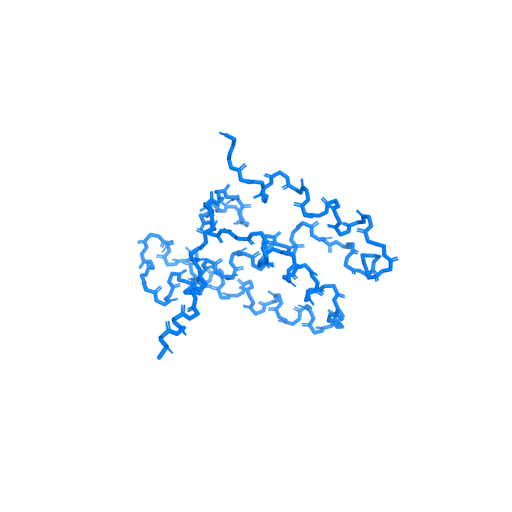U A O 1
ATOM 569 N N . ALA A 1 74 ? -7.325 10.605 10.842 1.00 92.94 74 ALA A N 1
ATOM 570 C CA . ALA A 1 74 ? -6.746 9.362 11.355 1.00 92.94 74 ALA A CA 1
ATOM 571 C C . ALA A 1 74 ? -7.192 8.121 10.561 1.00 92.94 74 ALA A C 1
ATOM 573 O O . ALA A 1 74 ? -6.425 7.166 10.423 1.00 92.94 74 ALA A O 1
ATOM 574 N N . LEU A 1 75 ? -8.429 8.123 10.049 1.00 93.19 75 LEU A N 1
ATOM 575 C CA . LEU A 1 75 ? -8.926 7.056 9.179 1.00 93.19 75 LEU A CA 1
ATOM 576 C C . LEU A 1 75 ? -8.260 7.134 7.803 1.00 93.19 75 LEU A C 1
ATOM 578 O O . LEU A 1 75 ? -7.800 6.114 7.296 1.00 93.19 75 LEU A O 1
ATOM 582 N N . GLN A 1 76 ? -8.140 8.340 7.247 1.00 92.38 76 GLN A N 1
ATOM 583 C CA . GLN A 1 76 ? -7.476 8.563 5.962 1.00 92.38 76 GLN A CA 1
ATOM 584 C C . GLN A 1 76 ? -6.005 8.140 6.006 1.00 92.38 76 GLN A C 1
ATOM 586 O O . GLN A 1 76 ? -5.549 7.405 5.134 1.00 92.38 76 GLN A O 1
ATOM 591 N N . GLU A 1 77 ? -5.266 8.518 7.052 1.00 94.31 77 GLU A N 1
ATOM 592 C CA . GLU A 1 77 ? -3.888 8.065 7.245 1.00 94.31 77 GLU A CA 1
ATOM 593 C C . GLU A 1 77 ? -3.807 6.540 7.339 1.00 94.31 77 GLU A C 1
ATOM 595 O O . GLU A 1 77 ? -2.905 5.921 6.773 1.00 94.31 77 GLU A O 1
ATOM 600 N N . PHE A 1 78 ? -4.728 5.906 8.065 1.00 95.56 78 PHE A N 1
ATOM 601 C CA . PHE A 1 78 ? -4.762 4.453 8.186 1.00 95.56 78 PHE A CA 1
ATOM 602 C C . PHE A 1 78 ? -4.996 3.773 6.833 1.00 95.56 78 PHE A C 1
ATOM 604 O O . PHE A 1 78 ? -4.232 2.875 6.476 1.00 95.56 78 PHE A O 1
ATOM 611 N N . GLN A 1 79 ? -5.984 4.241 6.071 1.00 94.69 79 GLN A N 1
ATOM 612 C CA . GLN A 1 79 ? -6.296 3.755 4.727 1.00 94.69 79 GLN A CA 1
ATOM 613 C C . GLN A 1 79 ? -5.128 3.968 3.761 1.00 94.69 79 GLN A C 1
ATOM 615 O O . GLN A 1 79 ? -4.789 3.065 3.002 1.00 94.69 79 GLN A O 1
ATOM 620 N N . TRP A 1 80 ? -4.444 5.110 3.844 1.00 95.31 80 TRP A N 1
ATOM 621 C CA . TRP A 1 80 ? -3.266 5.387 3.025 1.00 95.31 80 TRP A CA 1
ATOM 622 C C . TRP A 1 80 ? -2.096 4.459 3.358 1.00 95.31 80 TRP A C 1
ATOM 624 O O . TRP A 1 80 ? -1.460 3.891 2.472 1.00 95.31 80 TRP A O 1
ATOM 634 N N . ASN A 1 81 ? -1.837 4.229 4.649 1.00 96.88 81 ASN A N 1
ATOM 635 C CA . ASN A 1 81 ? -0.824 3.259 5.052 1.00 96.88 81 ASN A CA 1
ATOM 636 C C . ASN A 1 81 ? -1.202 1.839 4.599 1.00 96.88 81 ASN A C 1
ATOM 638 O O . ASN A 1 81 ? -0.323 1.086 4.192 1.00 96.88 81 ASN A O 1
ATOM 642 N N . ALA A 1 82 ? -2.484 1.468 4.654 1.00 96.56 82 ALA A N 1
ATOM 643 C CA . ALA A 1 82 ? -2.967 0.186 4.150 1.00 96.56 82 ALA A CA 1
ATOM 644 C C . ALA A 1 82 ? -2.735 0.057 2.636 1.00 96.56 82 ALA A C 1
ATOM 646 O O . ALA A 1 82 ? -2.210 -0.958 2.186 1.00 96.56 82 ALA A O 1
ATOM 647 N N . PHE A 1 83 ? -3.047 1.104 1.869 1.00 96.62 83 PHE A N 1
ATOM 648 C CA . PHE A 1 83 ? -2.827 1.167 0.426 1.00 96.62 83 PHE A CA 1
ATOM 649 C C . PHE A 1 83 ? -1.351 0.961 0.052 1.00 96.62 83 PHE A C 1
ATOM 651 O O . PH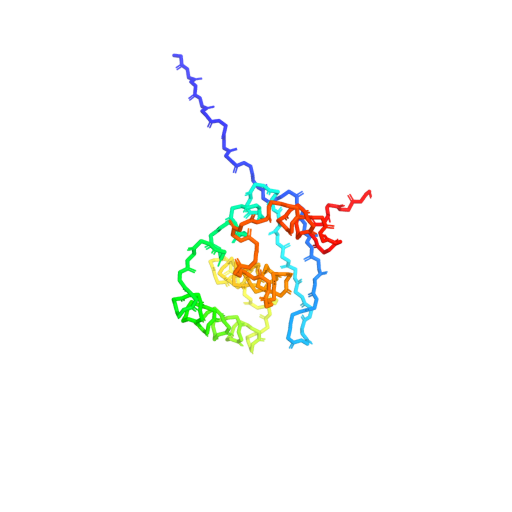E A 1 83 ? -1.039 0.060 -0.725 1.00 96.62 83 PHE A O 1
ATOM 658 N N . ILE A 1 84 ? -0.432 1.705 0.677 1.00 96.50 84 ILE A N 1
ATOM 659 C CA . ILE A 1 84 ? 1.018 1.554 0.452 1.00 96.50 84 ILE A CA 1
ATOM 660 C C . ILE A 1 84 ? 1.468 0.106 0.711 1.00 96.50 84 ILE A C 1
ATOM 662 O O . ILE A 1 84 ? 2.276 -0.449 -0.037 1.00 96.50 84 ILE A O 1
ATOM 666 N N . LEU A 1 85 ? 0.951 -0.520 1.775 1.00 96.88 85 LEU A N 1
ATOM 667 C CA . LEU A 1 85 ? 1.293 -1.900 2.129 1.00 96.88 85 LEU A CA 1
ATOM 668 C C . LEU A 1 85 ? 0.685 -2.930 1.174 1.00 96.88 85 LEU A C 1
ATOM 670 O O . LEU A 1 85 ? 1.332 -3.938 0.906 1.00 96.88 85 LEU A O 1
ATOM 674 N N . LEU A 1 86 ? -0.515 -2.687 0.643 1.00 96.94 86 LEU A N 1
ATOM 675 C CA . LEU A 1 86 ? -1.093 -3.520 -0.410 1.00 96.94 86 LEU A CA 1
ATOM 676 C C . LEU A 1 86 ? -0.200 -3.498 -1.656 1.00 96.94 86 LEU A C 1
ATOM 678 O O . LEU A 1 86 ? 0.127 -4.555 -2.190 1.00 96.94 86 LEU A O 1
ATOM 682 N N . ILE A 1 87 ? 0.248 -2.315 -2.084 1.00 96.81 87 ILE A N 1
ATOM 683 C CA . ILE A 1 87 ? 1.153 -2.193 -3.232 1.00 96.81 87 ILE A CA 1
ATOM 684 C C . ILE A 1 87 ? 2.512 -2.855 -2.949 1.00 96.81 87 ILE A C 1
ATOM 686 O O . ILE A 1 87 ? 3.033 -3.565 -3.811 1.00 96.81 87 ILE A O 1
ATOM 690 N N . ASP A 1 88 ? 3.064 -2.710 -1.738 1.00 96.12 88 ASP A N 1
ATOM 691 C CA . ASP A 1 88 ? 4.295 -3.413 -1.340 1.00 96.12 88 ASP A CA 1
ATOM 692 C C . ASP A 1 88 ? 4.143 -4.936 -1.426 1.00 96.12 88 ASP A C 1
ATOM 694 O O . ASP A 1 88 ? 5.053 -5.599 -1.919 1.00 96.12 88 ASP A O 1
ATOM 698 N N . ASP A 1 89 ? 3.001 -5.485 -1.009 1.00 95.25 89 ASP A N 1
ATOM 699 C CA . ASP A 1 89 ? 2.717 -6.922 -1.080 1.00 95.25 89 ASP A CA 1
ATOM 700 C C . ASP A 1 89 ? 2.570 -7.423 -2.529 1.00 95.25 89 ASP A C 1
ATOM 702 O O . ASP A 1 89 ? 3.063 -8.496 -2.874 1.00 95.25 89 ASP A O 1
ATOM 706 N N . ILE A 1 90 ? 1.965 -6.625 -3.415 1.00 95.44 90 ILE A N 1
ATOM 707 C CA . ILE A 1 90 ? 1.838 -6.933 -4.852 1.00 95.44 90 ILE A CA 1
ATOM 708 C C . ILE A 1 90 ? 3.208 -6.922 -5.550 1.00 95.44 90 ILE A C 1
ATOM 710 O O . ILE A 1 90 ? 3.542 -7.820 -6.338 1.00 95.44 90 ILE A O 1
ATOM 714 N N . ILE A 1 91 ? 4.025 -5.907 -5.262 1.00 94.38 91 ILE A N 1
ATOM 715 C CA . ILE A 1 91 ? 5.383 -5.771 -5.803 1.00 94.38 91 ILE A CA 1
ATOM 716 C C . ILE A 1 91 ? 6.297 -6.866 -5.233 1.00 94.38 91 ILE A C 1
ATOM 718 O O . ILE A 1 91 ? 7.091 -7.478 -5.961 1.00 94.38 91 ILE A O 1
ATOM 722 N N . ALA A 1 92 ? 6.195 -7.116 -3.929 1.00 90.50 92 ALA A N 1
ATOM 723 C CA . ALA A 1 92 ? 7.022 -8.030 -3.157 1.00 90.50 92 ALA A CA 1
ATOM 724 C C . ALA A 1 92 ? 8.528 -7.846 -3.454 1.00 90.50 92 ALA A C 1
ATOM 726 O O . ALA A 1 92 ? 9.081 -6.741 -3.476 1.00 90.50 92 ALA A O 1
ATOM 727 N N . ASN A 1 93 ? 9.231 -8.946 -3.728 1.00 87.31 93 ASN A N 1
ATOM 728 C CA . ASN A 1 93 ? 10.664 -8.933 -4.021 1.00 87.31 93 ASN A CA 1
ATOM 729 C C . ASN A 1 93 ? 10.997 -8.525 -5.470 1.00 87.31 93 ASN A C 1
ATOM 731 O O . ASN A 1 93 ? 12.171 -8.515 -5.836 1.00 87.31 93 ASN A O 1
ATOM 735 N N . ARG A 1 94 ? 10.002 -8.159 -6.294 1.00 91.06 94 ARG A N 1
ATOM 736 C CA . ARG A 1 94 ? 10.187 -7.862 -7.728 1.00 91.06 94 ARG A CA 1
ATOM 737 C C . ARG A 1 94 ? 10.522 -6.399 -8.030 1.00 91.06 94 ARG A C 1
ATOM 739 O O . ARG A 1 94 ? 10.832 -6.088 -9.174 1.00 91.06 94 ARG A O 1
ATOM 746 N N . HIS A 1 95 ? 10.548 -5.519 -7.024 1.00 89.44 95 HIS A N 1
ATOM 747 C CA . HIS A 1 95 ? 10.745 -4.071 -7.206 1.00 89.44 95 HIS A CA 1
ATOM 748 C C . HIS A 1 95 ? 11.970 -3.675 -8.051 1.00 89.44 95 HIS A C 1
ATOM 750 O O . HIS A 1 95 ? 11.903 -2.691 -8.777 1.00 89.44 95 HIS A O 1
ATOM 756 N N . ILE A 1 96 ? 13.091 -4.408 -7.975 1.00 90.75 96 ILE A N 1
ATOM 757 C CA . ILE A 1 96 ? 14.282 -4.113 -8.795 1.00 90.75 96 ILE A CA 1
ATOM 758 C C . ILE A 1 96 ? 14.048 -4.506 -10.256 1.00 90.75 96 ILE A C 1
ATOM 760 O O . ILE A 1 96 ? 14.362 -3.720 -11.143 1.00 90.75 96 ILE A O 1
ATOM 764 N N . ALA A 1 97 ? 13.484 -5.692 -10.501 1.00 91.69 97 ALA A N 1
ATOM 765 C CA . ALA A 1 97 ? 13.220 -6.194 -11.850 1.00 91.69 97 ALA A CA 1
ATOM 766 C C . ALA A 1 97 ? 12.184 -5.330 -12.586 1.00 91.69 97 ALA A C 1
ATOM 768 O O . ALA A 1 97 ? 12.358 -5.016 -13.759 1.00 91.69 97 ALA A O 1
ATOM 769 N N . MET A 1 98 ? 11.159 -4.867 -11.864 1.00 94.69 98 MET A N 1
ATOM 770 C CA . MET A 1 98 ? 10.104 -3.998 -12.395 1.00 94.69 98 MET A CA 1
ATOM 771 C C . MET A 1 98 ? 10.623 -2.655 -12.931 1.00 94.69 98 MET A C 1
ATOM 773 O O . MET A 1 98 ? 9.980 -2.061 -13.786 1.00 94.69 98 MET A O 1
ATOM 777 N N . ARG A 1 99 ? 11.798 -2.177 -12.492 1.00 91.50 99 ARG A N 1
ATOM 778 C CA . ARG A 1 99 ? 12.395 -0.926 -13.008 1.00 91.50 99 ARG A CA 1
ATOM 779 C C . ARG A 1 99 ? 12.755 -0.996 -14.484 1.00 91.50 99 ARG A C 1
ATOM 781 O O . ARG A 1 99 ? 12.798 0.032 -15.149 1.00 91.50 99 ARG A O 1
ATOM 788 N N . SER A 1 100 ? 13.109 -2.186 -14.951 1.00 91.56 100 SER A N 1
ATOM 789 C CA . SER A 1 100 ? 13.577 -2.433 -16.315 1.00 91.56 100 SER A CA 1
ATOM 790 C C . SER A 1 100 ? 12.567 -3.206 -17.156 1.00 91.56 100 SER A C 1
ATOM 792 O O . SER A 1 100 ? 12.835 -3.454 -18.326 1.00 91.56 100 SER A O 1
ATOM 794 N N . ASP A 1 101 ? 11.435 -3.605 -16.574 1.00 93.81 101 ASP A N 1
ATOM 795 C CA . ASP A 1 101 ? 10.445 -4.450 -17.231 1.00 93.81 101 ASP A CA 1
ATOM 796 C C . ASP A 1 101 ? 9.027 -3.925 -16.987 1.00 93.81 101 ASP A C 1
ATOM 798 O O . ASP A 1 101 ? 8.408 -4.166 -15.945 1.00 93.81 101 ASP A O 1
ATOM 802 N N . ALA A 1 102 ? 8.508 -3.219 -17.992 1.00 92.12 102 ALA A N 1
ATOM 803 C CA . ALA A 1 102 ? 7.154 -2.686 -17.983 1.00 92.12 102 ALA A CA 1
ATOM 804 C C . ALA A 1 102 ? 6.083 -3.791 -17.942 1.00 92.12 102 ALA A C 1
ATOM 806 O O . ALA A 1 102 ? 5.008 -3.565 -17.396 1.00 92.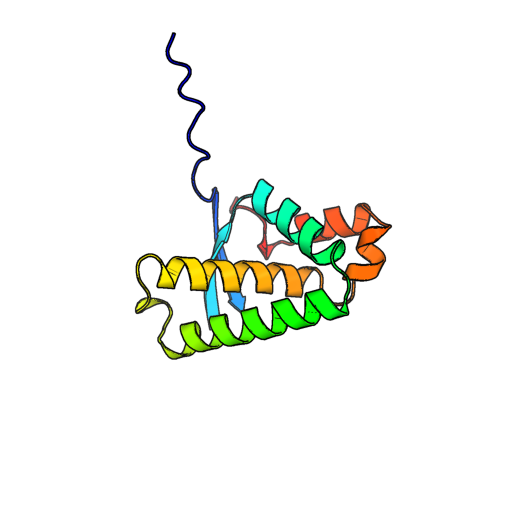12 102 ALA A O 1
ATOM 807 N N . ALA A 1 103 ? 6.363 -5.001 -18.442 1.00 94.69 103 ALA A N 1
ATOM 808 C CA . ALA A 1 103 ? 5.394 -6.093 -18.393 1.00 94.69 103 ALA A CA 1
ATOM 809 C C . ALA A 1 103 ? 5.133 -6.546 -16.949 1.00 94.69 103 ALA A C 1
ATOM 811 O O . ALA A 1 103 ? 4.005 -6.900 -16.608 1.00 94.69 103 ALA A O 1
ATOM 812 N N . LEU A 1 104 ? 6.145 -6.491 -16.075 1.00 94.56 104 LEU A N 1
ATOM 813 C CA . LEU A 1 104 ? 5.963 -6.768 -14.648 1.00 94.56 104 LEU A CA 1
ATOM 814 C C . LEU A 1 104 ? 5.139 -5.681 -13.945 1.00 94.56 104 LEU A C 1
ATOM 816 O O . LEU A 1 104 ? 4.420 -5.992 -12.997 1.00 94.56 104 LEU A O 1
ATOM 820 N N . VAL A 1 105 ? 5.224 -4.429 -14.405 1.00 93.69 105 VAL A N 1
ATOM 821 C CA . VAL A 1 105 ? 4.386 -3.325 -13.910 1.00 93.69 105 VAL A CA 1
ATOM 822 C C . VAL A 1 105 ? 2.928 -3.543 -14.308 1.00 93.69 105 VAL A C 1
ATOM 824 O O . VAL A 1 105 ? 2.059 -3.521 -13.441 1.00 93.69 105 VAL A O 1
ATOM 827 N N . GLU A 1 106 ? 2.657 -3.855 -15.575 1.00 93.75 106 GLU A N 1
ATOM 828 C CA . GLU A 1 106 ? 1.297 -4.153 -16.047 1.00 93.75 106 GLU A CA 1
ATOM 829 C C . GLU A 1 106 ? 0.691 -5.370 -15.329 1.00 93.75 106 GLU A C 1
ATOM 831 O O . GLU A 1 106 ? -0.472 -5.348 -14.930 1.00 93.75 106 GLU A O 1
ATOM 836 N N . GLN A 1 107 ? 1.488 -6.413 -15.064 1.00 94.25 107 GLN A N 1
ATOM 837 C CA . GLN A 1 107 ? 1.048 -7.554 -14.250 1.00 94.25 107 GLN A CA 1
ATOM 838 C C . GLN A 1 107 ? 0.684 -7.157 -12.814 1.00 94.25 107 GLN A C 1
ATOM 840 O O . GLN A 1 107 ? -0.249 -7.723 -12.251 1.00 94.25 107 GLN A O 1
ATOM 845 N N . ALA A 1 108 ? 1.419 -6.220 -12.209 1.00 94.56 108 ALA A N 1
ATOM 846 C CA . ALA A 1 108 ? 1.110 -5.717 -10.873 1.00 94.56 108 ALA A CA 1
ATOM 847 C C . ALA A 1 108 ? -0.184 -4.892 -10.869 1.00 94.56 108 ALA A C 1
ATOM 849 O O . ALA A 1 108 ? -1.004 -5.064 -9.974 1.00 94.56 108 ALA A O 1
ATOM 850 N N . ILE A 1 109 ? -0.404 -4.052 -11.886 1.00 93.44 109 ILE A N 1
ATOM 851 C CA . ILE A 1 109 ? -1.646 -3.279 -12.052 1.00 93.44 109 ILE A CA 1
ATOM 852 C C . ILE A 1 109 ? -2.850 -4.209 -12.258 1.00 93.44 109 ILE A C 1
ATOM 854 O O . ILE A 1 109 ? -3.936 -3.932 -11.755 1.00 93.44 109 ILE A O 1
ATOM 858 N N . ALA A 1 110 ? -2.656 -5.330 -12.954 1.00 93.75 110 ALA A N 1
ATOM 859 C CA . ALA A 1 110 ? -3.679 -6.345 -13.187 1.00 93.75 110 ALA A CA 1
ATOM 860 C C . ALA A 1 110 ? -3.963 -7.254 -11.970 1.00 93.75 110 ALA A C 1
ATOM 862 O O . ALA A 1 110 ? -4.746 -8.199 -12.098 1.00 93.75 110 ALA A O 1
ATOM 863 N N . ASP A 1 111 ? -3.354 -7.010 -10.798 1.00 95.06 111 ASP A N 1
ATOM 864 C CA . ASP A 1 111 ? -3.621 -7.809 -9.596 1.00 95.06 111 ASP A CA 1
ATOM 865 C C . ASP A 1 111 ? -5.132 -7.779 -9.273 1.00 95.06 111 ASP A C 1
ATOM 867 O O . ASP A 1 111 ? -5.724 -6.693 -9.226 1.00 95.06 111 ASP A O 1
ATOM 871 N N . PRO A 1 112 ? -5.781 -8.941 -9.045 1.00 92.38 112 PRO A N 1
ATOM 872 C CA . PRO A 1 112 ? -7.214 -9.022 -8.762 1.00 92.38 112 PRO A CA 1
ATOM 873 C C . PRO A 1 112 ? -7.674 -8.148 -7.593 1.00 92.38 112 PRO A C 1
ATOM 875 O O . PRO A 1 112 ? -8.808 -7.680 -7.592 1.00 92.38 112 PRO A O 1
ATOM 878 N N . ARG A 1 113 ? -6.800 -7.898 -6.611 1.00 92.31 113 ARG A N 1
ATOM 879 C CA . ARG A 1 113 ? -7.096 -7.067 -5.434 1.00 92.31 113 ARG A CA 1
ATOM 880 C C . ARG A 1 113 ? -7.183 -5.577 -5.763 1.00 92.31 113 ARG A C 1
ATOM 882 O O . ARG A 1 113 ? -7.692 -4.811 -4.953 1.00 92.31 113 ARG A O 1
ATOM 889 N N . LEU A 1 114 ? -6.676 -5.173 -6.928 1.00 92.44 114 LEU A N 1
ATOM 890 C CA . LEU A 1 114 ? -6.724 -3.808 -7.446 1.00 92.44 114 LEU A CA 1
ATOM 891 C C . LEU A 1 114 ? -7.805 -3.620 -8.512 1.00 92.44 114 LEU A C 1
ATOM 893 O O . LEU A 1 114 ? -7.919 -2.530 -9.057 1.00 92.44 114 LEU A O 1
ATOM 897 N N . GLN A 1 115 ? -8.573 -4.654 -8.860 1.00 89.19 115 GLN A N 1
ATOM 898 C CA . GLN A 1 115 ? -9.596 -4.516 -9.892 1.00 89.19 115 GLN A CA 1
ATOM 899 C C . GLN A 1 115 ? -10.883 -3.949 -9.301 1.00 89.19 115 GLN A C 1
ATOM 901 O O . GLN A 1 115 ? -11.322 -4.362 -8.226 1.00 89.19 115 GLN A O 1
ATOM 906 N N . ALA A 1 116 ? -11.502 -3.024 -10.033 1.00 82.62 116 ALA A N 1
ATOM 907 C CA . ALA A 1 116 ? -12.842 -2.564 -9.710 1.00 82.62 116 ALA A CA 1
ATOM 908 C C . ALA A 1 116 ? -13.829 -3.749 -9.754 1.00 82.62 116 ALA A C 1
ATOM 910 O O . ALA A 1 116 ? -13.682 -4.641 -10.603 1.00 82.62 116 ALA A O 1
ATOM 911 N N . PRO A 1 117 ? -14.831 -3.784 -8.858 1.00 78.25 117 PRO A N 1
ATOM 912 C CA . PRO A 1 117 ? -15.887 -4.786 -8.927 1.00 78.25 117 PRO A CA 1
ATOM 913 C C . PRO A 1 117 ? -16.609 -4.707 -10.282 1.00 78.25 117 PRO A C 1
ATOM 915 O O . PRO A 1 117 ? -16.809 -3.619 -10.823 1.00 78.25 117 PRO A O 1
ATOM 918 N N . LYS A 1 118 ? -16.942 -5.876 -10.841 1.00 67.31 118 LYS A N 1
ATOM 919 C CA . LYS A 1 118 ? -17.669 -6.009 -12.112 1.00 67.31 118 LYS A CA 1
ATOM 920 C C . LYS A 1 118 ? -19.160 -5.756 -11.952 1.00 67.31 118 LYS A C 1
ATOM 922 O O . LYS A 1 118 ? -19.698 -6.133 -10.887 1.00 67.31 118 LYS A O 1
#

Sequence (118 aa):
MSENETKDEEFSWDATVTLRGSEVVIPLKASVIKQEIEDQISIKGSHRKAILRSTIKKFSAGLKKGAENLKGEALQEFQWNAFILLIDDIIANRHIAMRSDAALVEQAIADPRLQAPK

Foldseek 3Di:
DDPPPDDPDFQPDWFFDQDPNDTDIARHDLVVLLVLLVVLLVDDPVVSVVVLVVLVVLLVVCVVCPLVNDDDPSNVSNNVSVSSVLLCVLCPPVSPVCVVDVVSSVVSSVPPSNDDDD